Protein AF-A0A916HKI5-F1 (afdb_monomer)

Radius of gyration: 23.21 Å; Cα contacts (8 Å, |Δi|>4): 59; chains: 1; bounding box: 72×42×36 Å

pLDDT: mean 85.81, std 12.58, range [38.31, 96.81]

Nearest PDB structures (foldseek):
  8qhx-assembly1_D  TM=2.432E-01  e=6.277E+00  Synechocystis sp. PCC 6803

Secondary structure (DSSP, 8-state):
-------PPPPTTHHHHHHHHT--HHHHHHHHHHHHHHHHHHHS-SSSHHHHHHHHHHHHHHHHHHHHHHHHHTTTHHHHHHHHHHHHHHHHHHHHHHHHHHHHHHHHHHHHTS---

Mean predicted aligned error: 9.42 Å

Solvent-accessible surface area (backbone atoms only — not comparable to full-atom values): 6696 Å² total; per-residue (Å²): 132,87,80,68,78,82,81,65,79,75,60,89,60,48,64,59,52,17,59,74,64,72,46,55,59,73,56,45,52,54,46,45,57,51,15,43,54,52,16,39,73,72,58,75,44,88,84,44,74,66,24,55,50,44,20,51,55,43,32,52,53,51,51,52,52,50,45,53,50,53,34,58,74,44,74,45,49,57,57,50,52,52,50,53,54,49,58,73,45,44,65,59,56,52,48,53,53,51,51,52,51,48,58,50,51,52,52,56,53,58,56,72,69,54,78,91,124

Foldseek 3Di:
DDPPPPPDDPDPCQVVVCVVLVHDSVVLVVLLSVLLVVLCVVPVDNPDPSSVVSSVVSSVVVSVVVSVVVCVVVVNVVVVVVVVVVVVCVVVVVVVVVVVVVVVVVVVVVVVPDDDD

Sequence (117 aa):
MKTAALYSKPPKILPWLARKAGITERRAEVLWHAAQRYAALRTGENETPAYWKASMDRLLELIAAETLREDAASFGWRRWARLNAQFWQAPVALYDAAALSSSRGWRVFGQAVRPCC

Structure (mmCIF, N/CA/C/O backbone):
data_AF-A0A916HKI5-F1
#
_entry.id   AF-A0A916HKI5-F1
#
loop_
_atom_site.group_PDB
_atom_site.id
_atom_site.type_symbol
_atom_site.label_atom_id
_atom_site.label_alt_id
_atom_site.label_comp_id
_atom_site.label_asym_id
_atom_site.label_entity_id
_atom_site.label_seq_id
_atom_site.pdbx_PDB_ins_code
_atom_site.Cartn_x
_atom_site.Cartn_y
_atom_site.Cartn_z
_atom_site.occupancy
_atom_site.B_iso_or_equiv
_atom_site.auth_seq_id
_atom_site.auth_comp_id
_atom_site.auth_asym_id
_atom_site.auth_atom_id
_atom_site.pdbx_PDB_model_num
ATOM 1 N N . MET A 1 1 ? -32.708 -1.816 16.223 1.00 41.38 1 MET A N 1
ATOM 2 C CA . MET A 1 1 ? -31.295 -1.625 15.825 1.00 41.38 1 MET A CA 1
ATOM 3 C C . MET A 1 1 ? -31.265 -0.594 14.705 1.00 41.38 1 MET A C 1
ATOM 5 O O . MET A 1 1 ? -31.830 -0.857 13.652 1.00 41.38 1 MET A O 1
ATOM 9 N N . LYS A 1 2 ? -30.733 0.612 14.947 1.00 38.31 2 LYS A N 1
ATOM 10 C CA . LYS A 1 2 ? -30.657 1.669 13.926 1.00 38.31 2 LYS A CA 1
ATOM 11 C C . LYS A 1 2 ? -29.563 1.302 12.921 1.00 38.31 2 LYS A C 1
ATOM 13 O O . LYS A 1 2 ? -28.395 1.588 13.152 1.00 38.31 2 LYS A O 1
ATOM 18 N N . THR A 1 3 ? -29.926 0.685 11.804 1.00 49.56 3 THR A N 1
ATOM 19 C CA . THR A 1 3 ? -29.080 0.686 10.606 1.00 49.56 3 THR A CA 1
ATOM 20 C C . THR A 1 3 ? -29.175 2.078 9.993 1.00 49.56 3 THR A C 1
ATOM 22 O O . THR A 1 3 ? -29.933 2.306 9.052 1.00 49.56 3 THR A O 1
ATOM 25 N N . ALA A 1 4 ? -28.474 3.045 10.589 1.00 50.91 4 ALA A N 1
ATOM 26 C CA . ALA A 1 4 ? -28.248 4.321 9.935 1.00 50.91 4 ALA A CA 1
ATOM 27 C C . ALA A 1 4 ? -27.529 4.002 8.624 1.00 50.91 4 ALA A C 1
ATOM 29 O O . ALA A 1 4 ? -26.452 3.401 8.633 1.00 50.91 4 ALA A O 1
ATOM 30 N N . ALA A 1 5 ? -28.173 4.315 7.501 1.00 50.19 5 ALA A N 1
ATOM 31 C CA . ALA A 1 5 ? -27.538 4.252 6.200 1.00 50.19 5 ALA A CA 1
ATOM 32 C C . ALA A 1 5 ? -26.198 4.987 6.320 1.00 50.19 5 ALA A C 1
ATOM 34 O O . ALA A 1 5 ? -26.173 6.160 6.689 1.00 50.19 5 ALA A O 1
ATOM 35 N N . LEU A 1 6 ? -25.095 4.265 6.106 1.00 58.44 6 LEU A N 1
ATOM 36 C CA . LEU A 1 6 ? -23.725 4.761 6.230 1.00 58.44 6 LEU A CA 1
ATOM 37 C C . LEU A 1 6 ? -23.440 5.754 5.095 1.00 58.44 6 LEU A C 1
ATOM 39 O O . LEU A 1 6 ? -22.659 5.483 4.187 1.00 58.44 6 LEU A O 1
ATOM 43 N N . TYR A 1 7 ? -24.091 6.912 5.146 1.00 56.56 7 TYR A N 1
ATOM 44 C CA . TYR A 1 7 ? -23.784 8.095 4.357 1.00 56.56 7 TYR A CA 1
ATOM 45 C C . TYR A 1 7 ? -22.643 8.853 5.046 1.00 56.56 7 TYR A C 1
ATOM 47 O O . TYR A 1 7 ? -22.724 10.047 5.319 1.00 56.56 7 TYR A O 1
ATOM 55 N N . SER A 1 8 ? -21.575 8.144 5.414 1.00 66.75 8 SER A N 1
ATOM 56 C CA . SER A 1 8 ? -20.338 8.824 5.769 1.00 66.75 8 SER A CA 1
ATOM 57 C C . SER A 1 8 ? -19.623 9.136 4.462 1.00 66.75 8 SER A C 1
ATOM 59 O O . SER A 1 8 ? -19.464 8.274 3.588 1.00 66.75 8 SER A O 1
ATOM 61 N N . LYS A 1 9 ? -19.240 10.402 4.294 1.00 77.19 9 LYS A N 1
ATOM 62 C CA . LYS A 1 9 ? -18.422 10.795 3.151 1.00 77.19 9 LYS A CA 1
ATOM 63 C C . LYS A 1 9 ? -17.140 9.956 3.183 1.00 77.19 9 LYS A C 1
ATOM 65 O O . LYS A 1 9 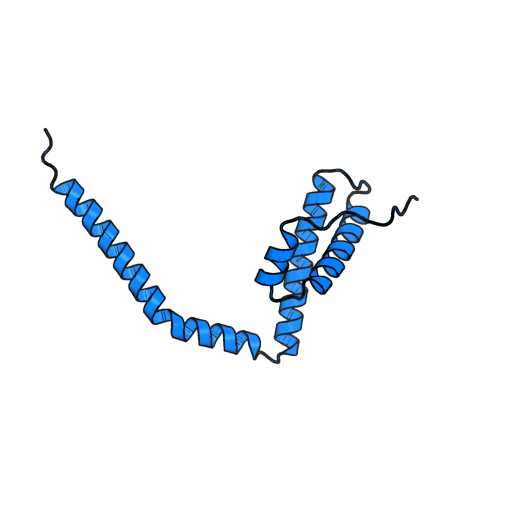? -16.547 9.823 4.258 1.00 77.19 9 LYS A O 1
ATOM 70 N N . PRO A 1 10 ? -16.710 9.391 2.044 1.00 83.75 10 PRO A N 1
ATOM 71 C CA . PRO A 1 10 ? -15.441 8.692 1.986 1.00 83.75 10 PRO A CA 1
ATOM 72 C C . PRO A 1 10 ? -14.307 9.611 2.452 1.00 83.75 10 PRO A C 1
ATOM 74 O O . PRO A 1 10 ? -14.383 10.836 2.284 1.00 83.75 10 PRO A O 1
ATOM 77 N N . PRO A 1 11 ? -13.248 9.049 3.053 1.00 87.94 11 PRO A N 1
ATOM 78 C CA . PRO A 1 11 ? -12.131 9.860 3.486 1.00 87.94 11 PRO A CA 1
ATOM 79 C C . PRO A 1 11 ? -11.502 10.578 2.295 1.00 87.94 11 PRO A C 1
ATOM 81 O O . PRO A 1 11 ? -11.377 10.015 1.211 1.00 87.94 11 PRO A O 1
ATOM 84 N N . LYS A 1 12 ? -11.016 11.804 2.514 1.00 91.06 12 LYS A N 1
ATOM 85 C CA . LYS A 1 12 ? -10.348 12.606 1.470 1.00 91.06 12 LYS A CA 1
ATOM 86 C C . LYS A 1 12 ? -9.129 11.910 0.848 1.00 91.06 12 LYS A C 1
ATOM 88 O O . LYS A 1 12 ? -8.725 12.268 -0.250 1.00 91.06 12 LYS A O 1
ATOM 93 N N . ILE A 1 13 ? -8.542 10.928 1.539 1.00 92.56 13 ILE A N 1
ATOM 94 C CA . ILE A 1 13 ? -7.421 10.121 1.037 1.00 92.56 13 ILE A CA 1
ATOM 95 C C . ILE A 1 13 ? -7.865 8.974 0.110 1.00 92.56 13 ILE A C 1
ATOM 97 O O . ILE A 1 13 ? -7.030 8.397 -0.586 1.00 92.56 13 ILE A O 1
ATOM 101 N N . LEU A 1 14 ? -9.161 8.646 0.053 1.00 93.50 14 LEU A N 1
ATOM 102 C CA . LEU A 1 14 ? -9.681 7.535 -0.749 1.00 93.50 14 LEU A CA 1
ATOM 103 C C . LEU A 1 14 ? -9.344 7.653 -2.247 1.00 93.50 14 LEU A C 1
ATOM 105 O O . LEU A 1 14 ? -8.881 6.657 -2.801 1.00 93.50 14 LEU A O 1
ATOM 109 N N . PRO A 1 15 ? -9.469 8.825 -2.905 1.00 93.94 15 PRO A N 1
ATOM 110 C CA . PRO A 1 15 ? -9.120 8.951 -4.321 1.00 93.94 15 PRO A CA 1
ATOM 111 C C . PRO A 1 15 ? -7.634 8.674 -4.581 1.00 93.94 15 PRO A C 1
ATOM 113 O O . PRO A 1 15 ? -7.267 8.052 -5.577 1.00 93.94 15 PRO A O 1
ATOM 116 N N . TRP A 1 16 ? -6.761 9.095 -3.661 1.00 94.25 16 TRP A N 1
ATOM 117 C CA . TRP A 1 16 ? -5.330 8.805 -3.739 1.00 94.25 16 TRP A CA 1
ATOM 118 C C . TRP A 1 16 ? -5.046 7.308 -3.552 1.00 94.25 16 TRP A C 1
ATOM 120 O O . TRP A 1 16 ? -4.275 6.736 -4.322 1.00 94.25 16 TRP A O 1
ATOM 130 N N . LEU A 1 17 ? -5.713 6.652 -2.594 1.00 94.31 17 LEU A N 1
ATOM 131 C CA . LEU A 1 17 ? -5.621 5.199 -2.392 1.00 94.31 17 LEU A CA 1
ATOM 132 C C . LEU A 1 17 ? -6.099 4.421 -3.624 1.00 94.31 17 LEU A C 1
ATOM 134 O O . LEU A 1 17 ? -5.426 3.481 -4.043 1.00 94.31 17 LEU A O 1
ATOM 138 N N . ALA A 1 18 ? -7.213 4.837 -4.231 1.00 93.12 18 ALA A N 1
ATOM 139 C CA . ALA A 1 18 ? -7.762 4.216 -5.432 1.00 93.12 18 ALA A CA 1
ATOM 140 C C . ALA A 1 18 ? -6.762 4.269 -6.596 1.00 93.12 18 ALA A C 1
ATOM 142 O O . ALA A 1 18 ? -6.432 3.238 -7.183 1.00 93.12 18 ALA A O 1
ATOM 143 N N . ARG A 1 19 ? -6.191 5.454 -6.857 1.00 93.56 19 ARG A N 1
ATOM 144 C CA . ARG A 1 19 ? -5.151 5.643 -7.883 1.00 93.56 19 ARG A CA 1
ATOM 145 C C . ARG A 1 19 ? -3.903 4.813 -7.598 1.00 93.56 19 ARG A C 1
ATOM 147 O O . ARG A 1 19 ? -3.371 4.194 -8.512 1.00 93.56 19 ARG A O 1
ATOM 154 N N . LYS A 1 20 ? -3.456 4.764 -6.339 1.00 91.56 20 LYS A N 1
ATOM 155 C CA . LYS A 1 20 ? -2.289 3.971 -5.928 1.00 91.56 20 LYS A CA 1
ATOM 156 C C . LYS A 1 20 ? -2.499 2.470 -6.149 1.00 91.56 20 LYS A C 1
ATOM 158 O O . LYS A 1 20 ? -1.558 1.779 -6.525 1.00 91.56 20 LYS A O 1
ATOM 163 N N . ALA A 1 21 ? -3.712 1.976 -5.921 1.00 89.88 21 ALA A N 1
ATOM 164 C CA . ALA A 1 21 ? -4.073 0.578 -6.136 1.00 89.88 21 ALA A CA 1
ATOM 165 C C . ALA A 1 21 ? -4.449 0.250 -7.593 1.00 89.88 21 ALA A C 1
ATOM 167 O O . ALA A 1 21 ? -4.584 -0.920 -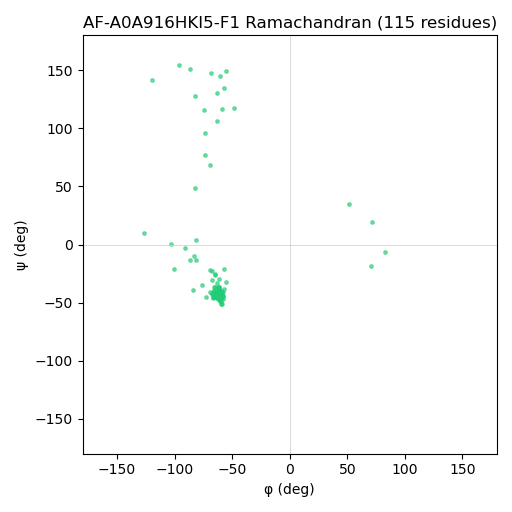7.934 1.00 89.88 21 ALA A 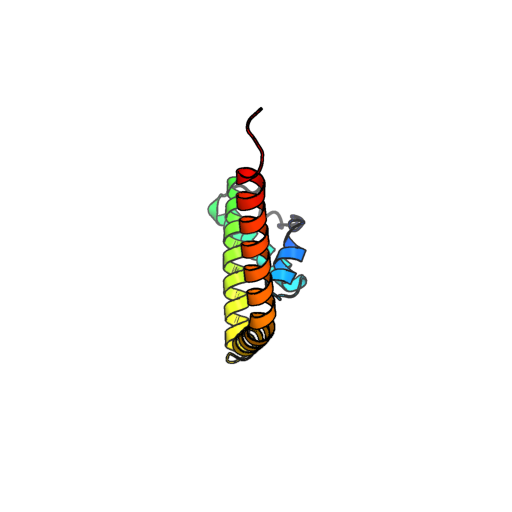O 1
ATOM 168 N N . GLY A 1 22 ? -4.614 1.256 -8.458 1.00 90.06 22 GLY A N 1
ATOM 169 C CA . GLY A 1 22 ? -5.049 1.062 -9.843 1.00 90.06 22 GLY A CA 1
ATOM 170 C C . GLY A 1 22 ? -6.522 0.662 -9.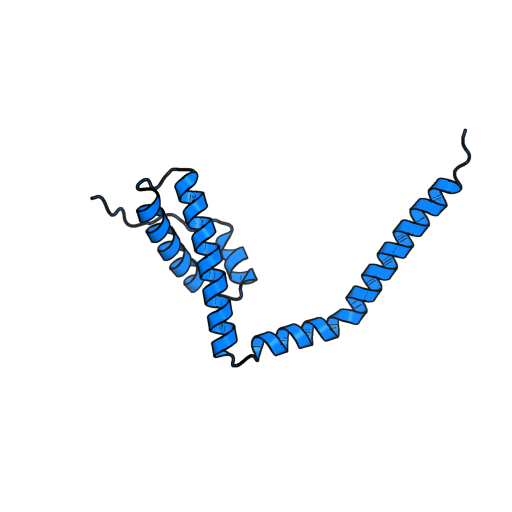989 1.00 90.06 22 GLY A C 1
ATOM 171 O O . GLY A 1 22 ? -6.897 0.144 -11.036 1.00 90.06 22 GLY A O 1
ATOM 172 N N . ILE A 1 23 ? -7.349 0.904 -8.966 1.00 92.12 23 ILE A N 1
ATOM 173 C CA . ILE A 1 23 ? -8.791 0.618 -8.983 1.00 92.12 23 ILE A CA 1
ATOM 174 C C . ILE A 1 23 ? -9.590 1.872 -9.351 1.00 92.12 23 ILE A C 1
ATOM 176 O O . ILE A 1 23 ? -9.160 3.002 -9.108 1.00 92.12 23 ILE A O 1
ATOM 180 N N . THR A 1 24 ? -10.788 1.689 -9.911 1.00 92.62 24 THR A N 1
ATOM 181 C CA . THR A 1 24 ? -11.684 2.817 -10.206 1.00 92.62 24 THR A CA 1
ATOM 182 C C . THR A 1 24 ? -12.215 3.450 -8.917 1.00 92.62 24 THR A C 1
ATOM 184 O O . THR A 1 24 ? -12.453 2.765 -7.921 1.00 92.62 24 THR A O 1
ATOM 187 N N . GLU A 1 25 ? -12.445 4.765 -8.932 1.00 91.00 25 GLU A N 1
ATOM 188 C CA . GLU A 1 25 ? -12.924 5.509 -7.756 1.00 91.00 25 GLU A CA 1
ATOM 189 C C . GLU A 1 25 ? -14.267 4.969 -7.244 1.00 91.00 25 GLU A C 1
ATOM 191 O O . GLU A 1 25 ? -14.413 4.678 -6.058 1.00 91.00 25 GLU A O 1
ATOM 196 N N . ARG A 1 26 ? -15.190 4.655 -8.162 1.00 91.88 26 ARG A N 1
ATOM 197 C CA . ARG A 1 26 ? -16.461 3.986 -7.847 1.00 91.88 26 ARG A CA 1
ATOM 198 C C . ARG A 1 26 ? -16.265 2.643 -7.134 1.00 91.88 26 ARG A C 1
ATOM 200 O O . ARG A 1 26 ? -17.037 2.294 -6.245 1.00 91.88 26 ARG A O 1
ATOM 207 N N . ARG A 1 27 ? -15.252 1.856 -7.515 1.00 93.69 27 ARG A N 1
ATOM 208 C CA . ARG A 1 27 ? -14.953 0.579 -6.848 1.00 93.69 27 ARG A CA 1
ATOM 209 C C . ARG A 1 27 ? -14.418 0.818 -5.439 1.00 93.69 27 ARG A C 1
ATOM 211 O O . ARG A 1 27 ? -14.843 0.127 -4.517 1.00 93.69 27 ARG A O 1
ATOM 218 N N . ALA A 1 28 ? -13.551 1.813 -5.265 1.00 94.12 28 ALA A N 1
ATOM 219 C CA . ALA A 1 28 ? -13.026 2.195 -3.958 1.00 94.12 28 ALA A CA 1
ATOM 220 C C . ALA A 1 28 ? -14.138 2.641 -2.992 1.00 94.12 28 ALA A C 1
ATOM 222 O O . ALA A 1 28 ? -14.124 2.243 -1.829 1.00 94.12 28 ALA A O 1
ATOM 223 N N . GLU A 1 29 ? -15.139 3.387 -3.468 1.00 93.19 29 GLU A N 1
ATOM 224 C CA . GLU A 1 29 ? -16.321 3.760 -2.674 1.00 93.19 29 GLU A CA 1
ATOM 225 C C . GLU A 1 29 ? -17.116 2.534 -2.206 1.00 93.19 29 GLU A C 1
ATOM 227 O O . GLU A 1 29 ? -17.488 2.425 -1.037 1.00 93.19 29 GLU A O 1
ATOM 232 N N . VAL A 1 30 ? -17.330 1.553 -3.088 1.00 93.69 30 VAL A N 1
ATOM 233 C CA . VAL A 1 30 ? -18.014 0.301 -2.723 1.00 93.69 30 VAL A CA 1
ATOM 234 C C . VAL A 1 30 ? -17.238 -0.463 -1.645 1.00 93.69 30 VAL A C 1
ATOM 236 O O . VAL A 1 30 ? -17.836 -0.946 -0.678 1.00 93.69 30 VAL A O 1
ATOM 239 N N . LEU A 1 31 ? -15.910 -0.553 -1.779 1.00 94.56 31 LEU A N 1
ATOM 240 C CA . LEU A 1 31 ? -15.051 -1.181 -0.771 1.00 94.56 31 LEU A CA 1
ATOM 241 C C . LEU A 1 31 ? -15.076 -0.407 0.552 1.00 94.56 31 LEU A C 1
ATOM 243 O O . LEU A 1 31 ? -15.111 -1.024 1.616 1.00 94.56 31 LEU A O 1
ATOM 247 N N . TRP A 1 32 ? -15.146 0.923 0.498 1.00 94.12 32 TRP A N 1
ATOM 248 C CA . TRP A 1 32 ? -15.301 1.768 1.677 1.00 94.12 32 TRP A CA 1
ATOM 249 C C . TRP A 1 32 ? -16.596 1.463 2.433 1.00 94.12 32 TRP A C 1
ATOM 251 O O . TRP A 1 32 ? -16.568 1.212 3.637 1.00 94.12 32 TRP A O 1
ATOM 261 N N . HIS A 1 33 ? -17.734 1.384 1.742 1.00 92.19 33 HIS A N 1
ATOM 262 C CA . HIS A 1 33 ? -18.997 1.004 2.381 1.00 92.19 33 HIS A CA 1
ATOM 263 C C . HIS A 1 33 ? -18.969 -0.422 2.956 1.00 92.19 33 HIS A C 1
ATOM 265 O O . HIS A 1 33 ? -19.586 -0.692 3.988 1.00 92.19 33 HIS A O 1
ATOM 271 N N . ALA A 1 34 ? -18.252 -1.355 2.324 1.00 93.25 34 ALA A N 1
ATOM 272 C CA . ALA A 1 34 ? -18.053 -2.695 2.873 1.00 93.25 34 ALA A CA 1
ATOM 273 C C . ALA A 1 34 ? -17.196 -2.680 4.152 1.00 93.25 34 ALA A C 1
ATOM 275 O O . ALA A 1 34 ? -17.563 -3.324 5.136 1.00 93.25 34 ALA A O 1
ATOM 276 N N . ALA A 1 35 ? -16.107 -1.911 4.160 1.00 94.12 35 ALA A N 1
ATOM 277 C CA . ALA A 1 35 ? -15.231 -1.756 5.316 1.00 94.12 35 ALA A CA 1
ATOM 278 C C . ALA A 1 35 ? -15.955 -1.119 6.512 1.00 94.12 35 ALA A C 1
ATOM 280 O O . ALA A 1 35 ? -15.836 -1.605 7.634 1.00 94.12 35 ALA A O 1
ATOM 281 N N . GLN A 1 36 ? -16.784 -0.106 6.263 1.00 91.31 36 GLN A N 1
ATOM 282 C CA . GLN A 1 36 ? -17.606 0.518 7.298 1.00 91.31 36 GLN A CA 1
ATOM 283 C C . GLN A 1 36 ? -18.623 -0.443 7.915 1.00 91.31 36 GLN A C 1
ATOM 285 O O . GLN A 1 36 ? -18.760 -0.499 9.133 1.00 91.31 36 GLN A O 1
ATOM 290 N N . ARG A 1 37 ? -19.316 -1.247 7.094 1.00 90.62 37 ARG A N 1
ATOM 291 C CA . ARG A 1 37 ? -20.236 -2.276 7.611 1.00 90.62 37 ARG A CA 1
ATOM 292 C C . ARG A 1 37 ? -19.508 -3.286 8.493 1.00 90.62 37 ARG A C 1
ATOM 294 O O . ARG A 1 37 ? -20.029 -3.669 9.533 1.00 90.62 37 ARG A O 1
ATOM 301 N N . TYR A 1 38 ? -18.301 -3.688 8.100 1.00 92.69 38 TYR A N 1
ATOM 302 C CA . TYR A 1 38 ? -17.468 -4.576 8.906 1.00 92.69 38 TYR A CA 1
ATOM 303 C C . TYR A 1 38 ? -17.067 -3.936 10.242 1.00 92.69 38 TYR A C 1
ATOM 305 O O . TYR A 1 38 ? -17.191 -4.568 11.288 1.00 92.69 38 TYR A O 1
ATOM 313 N N . ALA A 1 39 ? -16.631 -2.677 10.222 1.00 91.06 39 ALA A N 1
ATOM 314 C CA . ALA A 1 39 ? -16.259 -1.961 11.434 1.00 91.06 39 ALA A CA 1
ATOM 315 C C . ALA A 1 39 ? -17.458 -1.756 12.369 1.00 91.06 39 ALA A C 1
ATOM 317 O O . ALA A 1 39 ? -17.333 -2.029 13.556 1.00 91.06 39 ALA A O 1
ATOM 318 N N . ALA A 1 40 ? -18.630 -1.394 11.836 1.00 89.25 40 ALA A N 1
ATOM 319 C CA . ALA A 1 40 ? -19.856 -1.209 12.614 1.00 89.25 40 ALA A CA 1
ATOM 320 C C . ALA A 1 40 ? -20.264 -2.492 13.356 1.00 89.25 40 ALA A C 1
ATOM 322 O O . ALA A 1 40 ? -20.657 -2.443 14.519 1.00 89.25 40 ALA A O 1
ATOM 323 N N . LEU A 1 41 ? -20.117 -3.653 12.707 1.00 89.12 41 LEU A N 1
ATOM 324 C CA . LEU A 1 41 ? -20.348 -4.954 13.341 1.00 89.12 41 LEU A CA 1
ATOM 325 C C . LEU A 1 41 ? -19.308 -5.280 14.421 1.00 89.12 41 LEU A C 1
ATOM 327 O O . LEU A 1 41 ? -19.623 -5.986 15.374 1.00 89.12 41 LEU A O 1
ATOM 331 N N . ARG A 1 42 ? -18.072 -4.791 14.274 1.00 89.69 42 ARG A N 1
ATOM 332 C CA . ARG A 1 42 ? -16.961 -5.098 15.182 1.00 89.69 42 ARG A CA 1
ATOM 333 C C . ARG A 1 42 ? -16.930 -4.205 16.421 1.00 89.69 42 ARG A C 1
ATOM 335 O O . ARG A 1 42 ? -16.588 -4.694 17.491 1.00 89.69 42 ARG A O 1
ATOM 342 N N . THR A 1 43 ? -17.230 -2.916 16.280 1.00 85.31 43 THR A N 1
ATOM 343 C CA . THR A 1 43 ? -17.150 -1.936 17.376 1.00 85.31 43 THR A CA 1
ATOM 344 C C . THR A 1 43 ? -18.499 -1.616 18.002 1.00 85.31 43 THR A C 1
ATOM 346 O O . THR A 1 43 ? -18.520 -1.110 19.116 1.00 85.31 43 THR A O 1
ATOM 349 N N . GLY A 1 44 ? -19.620 -1.862 17.314 1.00 78.56 44 GLY A N 1
ATOM 350 C CA . GLY A 1 44 ? -20.971 -1.521 17.789 1.00 78.56 44 GLY A CA 1
ATOM 351 C C . GLY A 1 44 ? -21.288 -0.016 17.808 1.00 78.56 44 GLY A C 1
ATOM 352 O O . GLY A 1 44 ? -22.457 0.363 17.797 1.00 78.56 44 GLY A O 1
ATOM 353 N N . GLU A 1 45 ? -20.262 0.836 17.772 1.00 76.50 45 GLU A N 1
ATOM 354 C CA . GLU A 1 45 ? -20.340 2.297 17.733 1.00 76.50 45 GLU A CA 1
ATOM 355 C C . GLU A 1 45 ? -19.669 2.844 16.466 1.00 76.50 45 GLU A C 1
ATOM 357 O O . GLU A 1 45 ? -18.618 2.346 16.056 1.00 76.50 45 GLU A O 1
ATOM 362 N N . ASN A 1 46 ? -20.259 3.886 15.866 1.00 71.44 46 ASN A N 1
ATOM 363 C CA . ASN A 1 46 ? -19.886 4.402 14.538 1.00 71.44 46 ASN A CA 1
ATOM 364 C C . ASN A 1 46 ? -19.056 5.703 14.567 1.00 71.44 46 ASN A C 1
ATOM 366 O O . ASN A 1 46 ? -18.702 6.222 13.511 1.00 71.44 46 ASN A O 1
ATOM 370 N N . GLU A 1 47 ? -18.749 6.240 15.751 1.00 77.25 47 GLU A N 1
ATOM 371 C CA . GLU A 1 47 ? -18.065 7.539 15.914 1.00 77.25 47 GLU A CA 1
ATOM 372 C C . GLU A 1 47 ? -16.805 7.454 16.789 1.00 77.25 47 GLU A C 1
ATOM 374 O O . GLU A 1 47 ? -16.205 8.466 17.147 1.00 77.25 47 GLU A O 1
ATOM 379 N N . THR A 1 48 ? -16.360 6.241 17.121 1.00 85.12 48 THR A N 1
ATOM 380 C CA . THR A 1 48 ? -15.155 6.047 17.928 1.00 85.12 48 THR A CA 1
ATOM 381 C C . THR A 1 48 ? -13.885 6.017 17.071 1.00 85.12 48 THR A C 1
ATOM 383 O O . THR A 1 48 ? -13.896 5.543 15.929 1.00 85.12 48 THR A O 1
ATOM 386 N N . PRO A 1 49 ? -12.728 6.425 17.626 1.00 87.25 49 PRO A N 1
ATOM 387 C CA . PRO A 1 49 ? -11.435 6.241 16.963 1.00 87.25 49 PRO A CA 1
ATOM 388 C C . PRO A 1 49 ? -11.162 4.773 16.592 1.00 87.25 49 PRO A C 1
ATOM 390 O O . PRO A 1 49 ? -10.545 4.488 15.565 1.00 87.25 49 PRO A O 1
ATOM 393 N N . ALA A 1 50 ? -11.664 3.836 17.405 1.00 88.12 50 ALA A N 1
ATOM 394 C CA . ALA A 1 50 ? -11.572 2.401 17.156 1.00 88.12 50 ALA A CA 1
ATOM 395 C C . ALA A 1 50 ? -12.338 1.975 15.892 1.00 88.12 50 ALA A C 1
ATOM 397 O O . ALA A 1 50 ? -11.809 1.191 15.103 1.00 88.12 50 ALA A O 1
ATOM 398 N N . TYR A 1 51 ? -13.535 2.527 15.659 1.00 90.19 51 TYR A N 1
ATOM 399 C CA . TYR A 1 51 ? -14.307 2.298 14.434 1.00 90.19 51 TYR A CA 1
ATOM 400 C C . TYR A 1 51 ? -13.557 2.788 13.196 1.00 90.19 51 TYR A C 1
ATOM 402 O O . TYR A 1 51 ? -13.458 2.069 12.197 1.00 90.19 51 TYR A O 1
ATOM 410 N N . TRP A 1 52 ? -12.986 3.995 13.265 1.00 89.81 52 TRP A N 1
ATOM 411 C CA . TRP A 1 52 ? -12.242 4.564 12.143 1.00 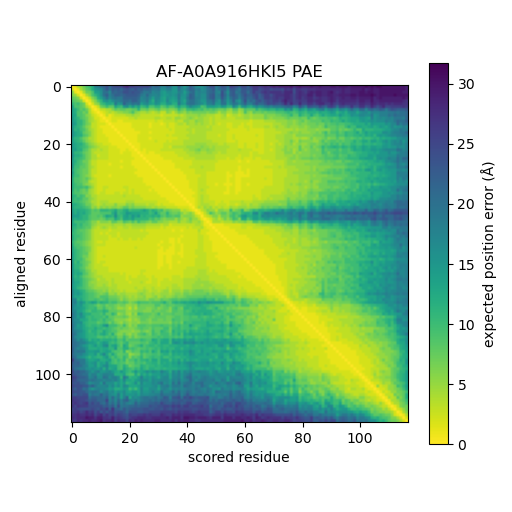89.81 52 TRP A CA 1
ATOM 412 C C . TRP A 1 52 ? -11.006 3.732 11.799 1.00 89.81 52 TRP A C 1
ATOM 414 O O . TRP A 1 52 ? -10.775 3.413 10.631 1.00 89.81 52 TRP A O 1
ATOM 424 N N . LYS A 1 53 ? -10.252 3.315 12.823 1.00 92.44 53 LYS A N 1
ATOM 425 C CA . LYS A 1 53 ? -9.099 2.428 12.657 1.00 92.44 53 LYS A CA 1
ATOM 426 C C . LYS A 1 53 ? -9.509 1.096 12.024 1.00 92.44 53 LYS A C 1
ATOM 428 O O . LYS A 1 53 ? -8.956 0.728 10.995 1.00 92.44 53 LYS A O 1
ATOM 433 N N . ALA A 1 54 ? -10.530 0.429 12.565 1.00 93.62 54 ALA A N 1
ATOM 434 C CA . ALA A 1 54 ? -11.019 -0.842 12.030 1.00 93.62 54 ALA A CA 1
ATOM 435 C C . ALA A 1 54 ? -11.534 -0.721 10.583 1.00 93.62 54 ALA A C 1
ATOM 437 O O . ALA A 1 54 ? -11.321 -1.623 9.773 1.00 93.62 54 ALA A O 1
ATOM 438 N N . SER A 1 55 ? -12.181 0.398 10.243 1.00 92.88 55 SER A N 1
ATOM 439 C CA . SER A 1 55 ? -12.633 0.689 8.877 1.00 92.88 55 SER A CA 1
ATOM 440 C C . SER A 1 55 ? -11.453 0.855 7.920 1.00 92.88 55 SER A C 1
ATOM 442 O O . SER A 1 55 ? -11.466 0.298 6.825 1.00 92.88 55 SER A O 1
ATOM 444 N N . MET A 1 56 ? -10.421 1.600 8.323 1.00 93.56 56 MET A N 1
ATOM 445 C CA . MET A 1 56 ? -9.219 1.812 7.513 1.00 93.56 56 MET A CA 1
ATOM 446 C C . MET A 1 56 ? -8.416 0.523 7.324 1.00 93.56 56 MET A C 1
ATOM 448 O O . MET A 1 56 ? -8.049 0.208 6.193 1.00 93.56 56 MET A O 1
ATOM 452 N N . ASP A 1 57 ? -8.204 -0.247 8.393 1.00 95.50 57 ASP A N 1
ATOM 453 C CA . ASP A 1 57 ? -7.505 -1.535 8.332 1.00 95.50 57 ASP A CA 1
ATOM 454 C C . ASP A 1 57 ? -8.233 -2.481 7.365 1.00 95.50 57 ASP A C 1
ATOM 456 O O . ASP A 1 57 ? -7.634 -3.032 6.438 1.00 95.50 57 ASP A O 1
ATOM 460 N N . ARG A 1 58 ? -9.565 -2.575 7.489 1.00 95.88 58 ARG A N 1
ATOM 461 C CA . ARG A 1 58 ? -10.374 -3.411 6.601 1.00 95.88 58 ARG A CA 1
ATOM 462 C C . ARG A 1 58 ? -10.381 -2.919 5.155 1.00 95.88 58 ARG A C 1
ATOM 464 O O . ARG A 1 58 ? -10.399 -3.733 4.234 1.00 95.88 58 ARG A O 1
ATOM 471 N N . LEU A 1 59 ? -10.382 -1.606 4.932 1.00 95.31 59 LEU A N 1
ATOM 472 C CA . LEU A 1 59 ? -10.292 -1.034 3.590 1.00 95.31 59 LEU A CA 1
ATOM 473 C C . LEU A 1 59 ? -8.980 -1.445 2.910 1.00 95.31 59 LEU A C 1
ATOM 475 O O . LEU A 1 59 ? -9.008 -1.860 1.753 1.00 95.31 59 LEU A O 1
ATOM 479 N N . LEU A 1 60 ? -7.849 -1.350 3.613 1.00 95.62 60 LEU A N 1
ATOM 480 C CA . LEU A 1 60 ? -6.541 -1.725 3.070 1.00 95.62 60 LEU A CA 1
ATOM 481 C C . LEU A 1 60 ? -6.480 -3.215 2.716 1.00 95.62 60 LEU A C 1
ATOM 483 O O . LEU A 1 60 ? -5.990 -3.562 1.642 1.00 95.62 60 LEU A O 1
ATOM 487 N N . GLU A 1 61 ? -7.040 -4.081 3.564 1.00 96.81 61 GLU A N 1
ATOM 488 C CA . GLU A 1 61 ? -7.176 -5.514 3.273 1.00 96.81 61 GLU A CA 1
ATOM 489 C C . GLU A 1 61 ? -8.005 -5.771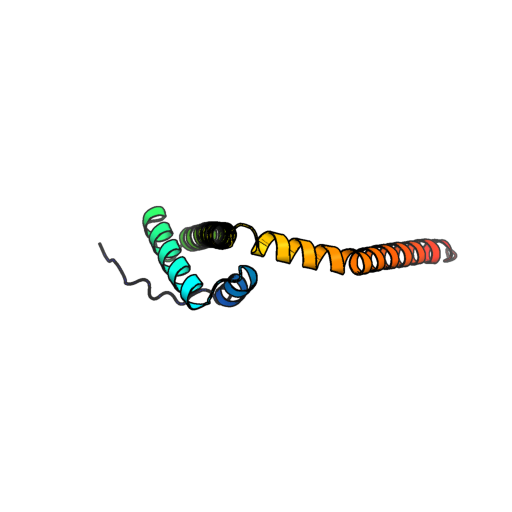 2.006 1.00 96.81 61 GLU A C 1
ATOM 491 O O . GLU A 1 61 ? -7.603 -6.551 1.142 1.00 96.81 61 GLU A O 1
ATOM 496 N N . LEU A 1 62 ? -9.156 -5.104 1.873 1.00 96.56 62 LEU A N 1
ATOM 497 C CA . LEU A 1 62 ? -10.037 -5.257 0.715 1.00 96.56 62 LEU A CA 1
ATOM 498 C C . LEU A 1 62 ? -9.389 -4.751 -0.577 1.00 96.56 62 LEU A C 1
ATOM 500 O O . LEU A 1 62 ? -9.524 -5.393 -1.616 1.00 96.56 62 LEU A O 1
ATOM 504 N N . ILE A 1 63 ? -8.665 -3.632 -0.519 1.00 95.88 63 ILE A N 1
ATOM 505 C CA . ILE A 1 63 ? -7.911 -3.108 -1.662 1.00 95.88 63 ILE A CA 1
ATOM 506 C C . ILE A 1 63 ? -6.824 -4.106 -2.073 1.00 95.88 63 ILE A C 1
ATOM 508 O O . ILE A 1 63 ? -6.705 -4.420 -3.256 1.00 95.88 63 ILE A O 1
ATOM 512 N N . ALA A 1 64 ? -6.066 -4.651 -1.118 1.00 93.25 64 ALA A N 1
ATOM 513 C CA . ALA A 1 64 ? -5.054 -5.662 -1.413 1.00 93.25 64 ALA A CA 1
ATOM 514 C C . ALA A 1 64 ? -5.679 -6.907 -2.069 1.00 93.25 64 ALA A C 1
ATOM 516 O O . ALA A 1 64 ? -5.193 -7.372 -3.100 1.00 93.25 64 ALA A O 1
ATOM 517 N N . ALA A 1 65 ? -6.805 -7.397 -1.545 1.00 94.88 65 ALA A N 1
ATOM 518 C CA . ALA A 1 65 ? -7.528 -8.522 -2.131 1.00 94.88 65 ALA A CA 1
ATOM 519 C C . ALA A 1 65 ? -8.030 -8.230 -3.560 1.00 94.88 65 ALA A C 1
ATOM 521 O O . ALA A 1 65 ? -7.907 -9.082 -4.441 1.00 94.88 65 ALA A O 1
ATOM 522 N N . GLU A 1 66 ? -8.549 -7.026 -3.817 1.00 93.25 66 GLU A N 1
ATOM 523 C CA . GLU A 1 66 ? -9.001 -6.618 -5.151 1.00 93.25 66 GLU A CA 1
ATOM 524 C C . GLU A 1 66 ? -7.828 -6.540 -6.141 1.00 93.25 66 GLU A C 1
ATOM 526 O O . GLU A 1 66 ? -7.931 -7.066 -7.248 1.00 93.25 66 GLU A O 1
ATOM 531 N N . THR A 1 67 ? -6.682 -5.978 -5.737 1.00 89.25 67 THR A N 1
ATOM 532 C CA . THR A 1 6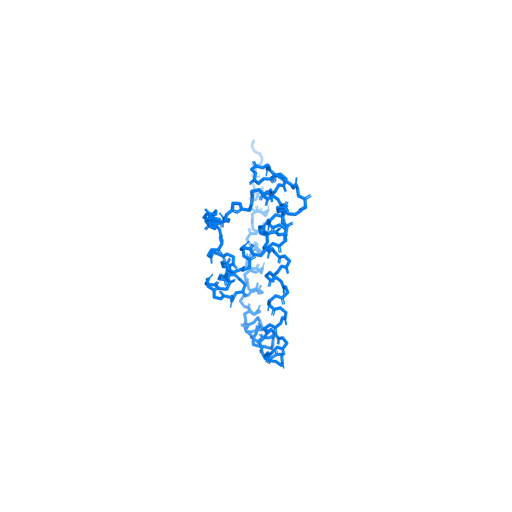7 ? -5.486 -5.927 -6.600 1.00 89.25 67 THR A CA 1
ATOM 533 C C . THR A 1 67 ? -4.969 -7.320 -6.961 1.00 89.25 67 THR A C 1
ATOM 535 O O . THR A 1 67 ? -4.666 -7.576 -8.125 1.00 89.25 67 THR A O 1
ATOM 538 N N . LEU A 1 68 ? -4.951 -8.254 -6.003 1.00 88.00 68 LEU A N 1
ATOM 539 C CA . LEU A 1 68 ? -4.589 -9.650 -6.260 1.00 88.00 68 LEU A CA 1
ATOM 540 C C . LEU A 1 68 ? -5.571 -10.327 -7.220 1.00 88.00 68 LEU A C 1
ATOM 542 O O . LEU A 1 68 ? -5.151 -11.057 -8.119 1.00 88.00 68 LEU A O 1
ATOM 546 N N . ARG A 1 69 ? -6.873 -10.066 -7.066 1.00 88.62 69 ARG A N 1
ATOM 547 C CA . ARG A 1 69 ? -7.909 -10.576 -7.971 1.00 88.62 69 ARG A CA 1
ATOM 548 C C . ARG A 1 69 ? -7.729 -10.035 -9.389 1.00 88.62 69 ARG A C 1
ATOM 550 O O . ARG A 1 69 ? -7.839 -10.805 -10.339 1.00 88.62 69 ARG A O 1
ATOM 557 N N . GLU A 1 70 ? -7.452 -8.744 -9.549 1.00 86.88 70 GLU A N 1
ATOM 558 C CA . GLU A 1 70 ? -7.197 -8.140 -10.862 1.00 86.88 70 GLU A CA 1
ATOM 559 C C . GLU A 1 70 ? -5.911 -8.666 -11.510 1.00 86.88 70 GLU A C 1
ATOM 561 O O . GLU A 1 70 ? -5.884 -8.918 -12.717 1.00 86.88 70 GLU A O 1
ATOM 566 N N . ASP A 1 71 ? -4.856 -8.877 -10.721 1.00 85.12 71 ASP A N 1
ATOM 567 C CA . ASP A 1 71 ? -3.610 -9.472 -11.197 1.00 85.12 71 ASP A CA 1
ATOM 568 C C . ASP A 1 71 ? -3.825 -10.926 -11.655 1.00 85.12 71 ASP A C 1
ATOM 570 O O . ASP A 1 71 ? -3.353 -11.303 -12.733 1.00 85.12 71 ASP A O 1
ATOM 574 N N . ALA A 1 72 ? -4.589 -11.721 -10.898 1.00 86.38 72 ALA A N 1
ATOM 575 C CA . ALA A 1 72 ? -4.960 -13.087 -11.271 1.00 86.38 72 ALA A CA 1
ATOM 576 C C . ALA A 1 72 ? -5.845 -13.122 -12.528 1.00 86.38 72 ALA A C 1
ATOM 578 O O . ALA A 1 72 ? -5.594 -13.914 -13.434 1.00 86.38 72 ALA A O 1
ATOM 579 N N . ALA A 1 73 ? -6.825 -12.218 -12.630 1.00 88.06 73 ALA A N 1
ATOM 580 C CA . ALA A 1 73 ? -7.678 -12.075 -13.811 1.00 88.06 73 ALA A CA 1
ATOM 581 C C . ALA A 1 73 ? -6.896 -11.627 -15.057 1.00 88.06 73 ALA A C 1
ATOM 583 O O . ALA A 1 73 ? -7.303 -11.912 -16.179 1.00 88.06 73 ALA A O 1
ATOM 584 N N . SER A 1 74 ? -5.758 -10.951 -14.871 1.00 87.31 74 SER A N 1
ATOM 585 C CA . SER A 1 74 ? -4.844 -10.600 -15.959 1.00 87.31 74 SER A CA 1
ATOM 586 C C . SER A 1 74 ? -3.913 -11.742 -16.374 1.00 87.31 74 SER A C 1
ATOM 588 O O . SER A 1 74 ? -3.027 -11.515 -17.190 1.00 87.31 74 SER A O 1
ATOM 590 N N . PHE A 1 75 ? -4.056 -12.944 -15.803 1.00 87.50 75 PHE A N 1
ATOM 591 C CA . PHE A 1 75 ? -3.180 -14.091 -16.072 1.00 87.50 75 PHE A CA 1
ATOM 592 C C . PHE A 1 75 ? -1.684 -13.755 -15.910 1.00 87.50 75 PHE A C 1
ATOM 594 O O . PHE A 1 75 ? -0.834 -14.236 -16.652 1.00 87.50 75 PHE A O 1
ATOM 601 N N . GLY A 1 76 ? -1.351 -12.880 -14.953 1.00 82.12 76 GLY A N 1
ATOM 602 C CA . GLY A 1 76 ? 0.024 -12.443 -14.694 1.00 82.12 76 GLY A CA 1
ATOM 603 C C . GLY A 1 76 ? 0.544 -11.315 -15.596 1.00 82.12 76 GLY A C 1
ATOM 604 O O . GLY A 1 76 ? 1.611 -10.772 -15.300 1.00 82.12 76 GLY A O 1
ATOM 605 N N . TRP A 1 77 ? -0.202 -10.882 -16.619 1.00 87.44 77 TRP A N 1
ATOM 606 C CA . TRP A 1 77 ? 0.226 -9.814 -17.531 1.00 87.44 77 TRP A CA 1
ATOM 607 C C . TRP A 1 77 ? 0.479 -8.481 -16.829 1.00 87.44 77 TRP A C 1
ATOM 609 O O . TRP A 1 77 ? 1.471 -7.821 -17.129 1.00 87.44 77 TRP A O 1
ATOM 619 N N . ARG A 1 78 ? -0.347 -8.083 -15.850 1.00 86.31 78 ARG A N 1
ATOM 620 C CA . ARG A 1 78 ? -0.084 -6.846 -15.087 1.00 86.31 78 ARG A CA 1
ATOM 621 C C . ARG A 1 78 ? 1.208 -6.925 -14.286 1.00 86.31 78 ARG A C 1
ATOM 623 O O . ARG A 1 78 ? 1.962 -5.954 -14.237 1.00 86.31 78 ARG A O 1
ATOM 630 N N . ARG A 1 79 ? 1.483 -8.078 -13.669 1.00 84.50 79 ARG A N 1
ATOM 631 C CA . ARG A 1 79 ? 2.727 -8.297 -12.923 1.00 84.50 79 ARG A CA 1
ATOM 632 C C . ARG A 1 79 ? 3.929 -8.251 -13.861 1.00 84.50 79 ARG A C 1
ATOM 634 O O . ARG A 1 79 ? 4.897 -7.569 -13.541 1.00 84.50 79 ARG A O 1
ATOM 641 N N . TRP A 1 80 ? 3.844 -8.908 -15.018 1.00 87.75 80 TRP A N 1
ATOM 642 C CA . TRP A 1 80 ? 4.885 -8.853 -16.042 1.00 87.75 80 TRP A CA 1
ATOM 643 C C . TRP A 1 80 ? 5.115 -7.422 -16.547 1.00 87.75 80 TRP A C 1
ATOM 645 O O . TRP A 1 80 ? 6.251 -6.965 -16.566 1.00 87.75 80 TRP A O 1
ATOM 655 N N . ALA A 1 81 ? 4.053 -6.669 -16.849 1.00 88.44 81 ALA A N 1
ATOM 656 C CA . ALA A 1 81 ? 4.157 -5.284 -17.307 1.00 88.44 81 ALA A CA 1
ATOM 657 C C . ALA A 1 81 ? 4.841 -4.369 -16.275 1.00 88.44 81 ALA A C 1
ATOM 659 O O . ALA A 1 81 ? 5.693 -3.560 -16.643 1.00 88.44 81 ALA A O 1
ATOM 660 N N . ARG A 1 82 ? 4.526 -4.525 -14.978 1.00 87.19 82 ARG A N 1
ATOM 661 C CA . ARG A 1 82 ? 5.199 -3.783 -13.896 1.00 87.19 82 ARG A CA 1
ATOM 662 C C . ARG A 1 82 ? 6.677 -4.147 -13.785 1.00 87.19 82 ARG A C 1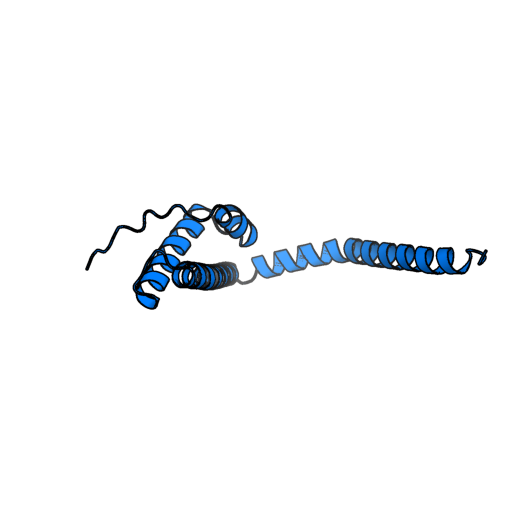
ATOM 664 O O . ARG A 1 82 ? 7.500 -3.247 -13.664 1.00 87.19 82 ARG A O 1
ATOM 671 N N . LEU A 1 83 ? 7.013 -5.435 -13.865 1.00 89.94 83 LEU A N 1
ATOM 672 C CA . LEU A 1 83 ? 8.404 -5.896 -13.831 1.00 89.94 83 LEU A CA 1
ATOM 673 C C . LEU A 1 83 ? 9.194 -5.401 -15.046 1.00 89.94 83 LEU A C 1
ATOM 675 O O . LEU A 1 83 ? 10.313 -4.930 -14.887 1.00 89.94 83 LEU A O 1
ATOM 679 N N . ASN A 1 84 ? 8.600 -5.440 -16.239 1.00 93.81 84 ASN A N 1
ATOM 680 C CA . ASN A 1 84 ? 9.213 -4.906 -17.450 1.00 93.81 84 ASN A CA 1
ATOM 681 C C . ASN A 1 84 ? 9.466 -3.396 -17.319 1.00 93.81 84 ASN A C 1
ATOM 683 O O . ASN A 1 84 ? 10.572 -2.933 -17.577 1.00 93.81 84 ASN A O 1
ATOM 687 N N . ALA A 1 85 ? 8.483 -2.625 -16.845 1.00 90.56 85 ALA A N 1
ATOM 688 C CA . ALA A 1 85 ? 8.667 -1.197 -16.596 1.00 90.56 85 ALA A CA 1
ATOM 689 C C . ALA A 1 85 ? 9.780 -0.931 -15.565 1.00 90.56 85 ALA A C 1
ATOM 691 O O . ALA A 1 85 ? 10.636 -0.084 -15.799 1.00 90.56 85 ALA A O 1
ATOM 692 N N . GLN A 1 86 ? 9.812 -1.677 -14.457 1.00 90.94 86 GLN A N 1
ATOM 693 C CA . GLN A 1 86 ? 10.864 -1.566 -13.439 1.00 90.94 86 GLN A CA 1
ATOM 694 C C . GLN A 1 86 ? 12.249 -1.912 -13.990 1.00 90.94 86 GLN A C 1
ATOM 696 O O . GLN A 1 86 ? 13.214 -1.220 -13.680 1.00 90.94 86 GLN A O 1
ATOM 701 N N . PHE A 1 87 ? 12.344 -2.941 -14.831 1.00 95.81 87 PHE A N 1
ATOM 702 C CA . PHE A 1 87 ? 13.589 -3.342 -15.477 1.00 95.81 87 PHE A CA 1
ATOM 703 C C . PHE A 1 87 ? 14.170 -2.206 -16.325 1.00 95.81 87 PHE A C 1
ATOM 705 O O . PHE A 1 87 ? 15.345 -1.874 -16.187 1.00 95.81 87 PHE A O 1
ATOM 712 N N . TRP A 1 88 ? 13.335 -1.536 -17.122 1.00 94.38 88 TRP A N 1
ATOM 713 C CA . TRP A 1 88 ? 13.772 -0.395 -17.933 1.00 94.38 88 TRP A CA 1
ATOM 714 C C . TRP A 1 88 ? 14.124 0.853 -17.113 1.00 94.38 88 TRP A C 1
ATOM 716 O O . TRP A 1 88 ? 14.893 1.688 -17.581 1.00 94.38 88 TRP A O 1
ATOM 726 N N . GLN A 1 89 ? 13.615 0.976 -15.885 1.00 93.44 89 GLN A N 1
ATOM 727 C CA . GLN A 1 89 ? 13.971 2.061 -14.962 1.00 93.44 89 GLN A CA 1
ATOM 728 C C . GLN A 1 89 ? 15.224 1.757 -14.124 1.00 93.44 89 GLN A C 1
ATOM 730 O O . GLN A 1 89 ? 15.789 2.665 -13.512 1.00 93.44 89 GLN A O 1
ATOM 735 N N . ALA A 1 90 ? 15.688 0.504 -14.092 1.00 94.31 90 ALA A N 1
ATOM 736 C CA . ALA A 1 90 ? 16.811 0.089 -13.256 1.00 94.31 90 ALA A CA 1
ATOM 737 C C . ALA A 1 90 ? 18.117 0.869 -13.523 1.00 94.31 90 ALA A C 1
ATOM 739 O O . ALA A 1 90 ? 18.766 1.250 -12.546 1.00 94.31 90 ALA A O 1
ATOM 740 N N . PRO A 1 91 ? 18.500 1.183 -14.780 1.00 94.19 91 PRO A N 1
ATOM 741 C CA . PRO A 1 91 ? 19.708 1.967 -15.039 1.00 94.19 91 PRO A CA 1
ATOM 742 C C . PRO A 1 91 ? 19.647 3.381 -14.445 1.00 94.19 91 PRO A C 1
ATOM 744 O O . PRO A 1 91 ? 20.633 3.849 -13.878 1.00 94.19 91 PRO A O 1
ATOM 747 N N . VAL A 1 92 ? 18.485 4.042 -14.521 1.00 93.69 92 VAL A N 1
ATOM 748 C CA . VAL A 1 92 ? 18.276 5.389 -13.959 1.00 93.69 92 VAL A CA 1
ATOM 749 C C . VAL A 1 92 ? 18.350 5.343 -12.434 1.00 93.69 92 VAL A C 1
ATOM 751 O O . VAL A 1 92 ? 19.072 6.128 -11.826 1.00 93.69 92 VAL A O 1
ATOM 754 N N . ALA A 1 93 ? 17.687 4.364 -11.813 1.00 92.50 93 ALA A N 1
ATOM 755 C CA . ALA A 1 93 ? 17.729 4.184 -10.363 1.00 92.50 93 ALA A CA 1
ATOM 756 C C . ALA A 1 93 ? 19.151 3.898 -9.843 1.00 92.50 93 ALA A C 1
ATOM 758 O O . ALA A 1 93 ? 19.541 4.402 -8.787 1.00 92.50 93 ALA A O 1
ATOM 759 N N . LEU A 1 94 ? 19.941 3.112 -10.586 1.00 96.00 94 LEU A N 1
ATOM 760 C CA . LEU A 1 94 ? 21.342 2.847 -10.258 1.00 96.00 94 LEU A CA 1
ATOM 761 C C . LEU A 1 94 ? 22.188 4.123 -10.338 1.00 96.00 94 LEU A C 1
ATOM 763 O O . LEU A 1 94 ? 23.001 4.376 -9.448 1.00 96.00 94 LEU A O 1
ATOM 767 N N . TYR A 1 95 ? 21.979 4.932 -11.379 1.00 95.75 95 TYR A N 1
ATOM 768 C CA . TYR A 1 95 ? 22.672 6.206 -11.539 1.00 95.75 95 TYR A CA 1
ATOM 769 C C . TYR A 1 95 ? 22.361 7.174 -10.390 1.00 95.75 95 TYR A C 1
ATOM 771 O O . TYR A 1 95 ? 23.288 7.709 -9.784 1.00 95.75 95 TYR A O 1
ATOM 779 N N . ASP A 1 96 ? 21.087 7.339 -10.024 1.00 94.50 96 ASP A N 1
ATOM 780 C CA . ASP A 1 96 ? 20.682 8.203 -8.907 1.00 94.50 96 ASP A CA 1
ATOM 781 C C . ASP A 1 96 ? 21.309 7.753 -7.581 1.00 94.50 96 ASP A C 1
ATOM 783 O O . ASP A 1 96 ? 21.812 8.570 -6.804 1.00 94.50 96 ASP A O 1
ATOM 787 N N . ALA A 1 97 ? 21.341 6.442 -7.324 1.00 94.12 97 ALA A N 1
ATOM 788 C CA . ALA A 1 97 ? 21.977 5.890 -6.133 1.00 94.12 97 ALA A CA 1
ATOM 789 C C . ALA A 1 97 ? 23.492 6.170 -6.099 1.00 94.12 97 ALA A C 1
ATOM 791 O O . ALA A 1 97 ? 24.030 6.537 -5.048 1.00 94.12 97 ALA A O 1
ATOM 792 N N . ALA A 1 98 ? 24.173 6.041 -7.242 1.00 95.25 98 ALA A N 1
ATOM 793 C CA . ALA A 1 98 ? 25.592 6.361 -7.374 1.00 95.25 98 ALA A CA 1
ATOM 794 C C . ALA A 1 98 ? 25.860 7.865 -7.192 1.00 95.25 98 ALA A C 1
ATOM 796 O O . ALA A 1 98 ? 26.743 8.254 -6.431 1.00 95.25 98 ALA A O 1
ATOM 797 N N . ALA A 1 99 ? 25.057 8.732 -7.809 1.00 93.50 99 ALA A N 1
ATOM 798 C CA . ALA A 1 99 ? 25.185 10.178 -7.661 1.00 93.50 99 ALA A CA 1
ATOM 799 C C . ALA A 1 99 ? 24.971 10.625 -6.203 1.00 93.50 99 ALA A C 1
ATOM 801 O O . ALA A 1 99 ? 25.725 11.446 -5.665 1.00 93.50 99 ALA A O 1
ATOM 802 N N . LEU A 1 100 ? 23.980 10.045 -5.516 1.00 92.75 100 LEU A N 1
ATOM 803 C CA . LEU A 1 100 ? 23.725 10.321 -4.104 1.00 92.75 100 LEU A CA 1
ATOM 804 C C . LEU A 1 100 ? 24.884 9.867 -3.210 1.00 92.75 100 LEU A C 1
ATOM 806 O O . LEU A 1 100 ? 25.259 10.615 -2.303 1.00 92.75 100 LEU A O 1
ATOM 810 N N . SER A 1 101 ? 25.474 8.694 -3.456 1.00 91.62 101 SER A N 1
ATOM 811 C CA . SER A 1 101 ? 26.627 8.213 -2.684 1.00 91.62 101 SER A CA 1
ATOM 812 C C . SER A 1 101 ? 27.860 9.091 -2.907 1.00 91.62 101 SER A C 1
ATOM 814 O O . SER A 1 101 ? 28.495 9.496 -1.931 1.00 91.62 101 SER A O 1
ATOM 816 N N . SER A 1 102 ? 28.125 9.507 -4.150 1.00 90.69 102 SER A N 1
ATOM 817 C CA . SER A 1 102 ? 29.178 10.474 -4.461 1.00 90.69 102 SER A CA 1
ATOM 818 C C . SER A 1 102 ? 28.952 11.793 -3.724 1.00 90.69 102 SER A C 1
ATOM 820 O O . SER A 1 102 ? 29.837 12.245 -3.004 1.00 90.69 102 SER A O 1
ATOM 822 N N . SER A 1 103 ? 27.758 12.394 -3.810 1.00 89.94 103 SER A N 1
ATOM 823 C CA . SER A 1 103 ? 27.465 13.681 -3.149 1.00 89.94 103 SER A CA 1
ATOM 824 C C . SER A 1 103 ? 27.592 13.633 -1.618 1.00 89.94 103 SER A C 1
ATOM 826 O O . SER A 1 103 ? 27.912 14.641 -0.981 1.00 89.94 103 SER A O 1
ATOM 828 N N . ARG A 1 104 ? 27.338 12.468 -1.004 1.00 87.94 104 ARG A N 1
ATOM 829 C CA . ARG A 1 104 ? 27.571 12.235 0.429 1.00 87.94 104 ARG A CA 1
ATOM 830 C C . ARG A 1 104 ? 29.063 12.124 0.730 1.00 87.94 104 ARG A C 1
ATOM 832 O O . ARG A 1 104 ? 29.523 12.777 1.661 1.00 87.94 104 ARG A O 1
ATOM 839 N N . GLY A 1 105 ? 29.813 11.377 -0.079 1.00 87.44 105 GLY A N 1
ATOM 840 C CA . GLY A 1 105 ? 31.270 11.273 0.037 1.00 87.44 105 GLY A CA 1
ATOM 841 C C . GLY A 1 105 ? 31.963 12.633 -0.077 1.00 87.44 105 GLY A C 1
ATOM 842 O O . GLY A 1 105 ? 32.782 12.978 0.770 1.00 87.44 105 GLY A O 1
ATOM 843 N N . TRP A 1 106 ? 31.547 13.457 -1.043 1.00 82.69 106 TRP A N 1
ATOM 844 C CA . TRP A 1 106 ? 32.052 14.823 -1.220 1.00 82.69 106 TRP A CA 1
ATOM 845 C C . TRP A 1 106 ? 31.777 15.727 -0.012 1.00 82.69 106 TRP A C 1
ATOM 847 O O . TRP A 1 106 ? 32.627 16.537 0.351 1.00 82.69 106 TRP A O 1
ATOM 857 N N . ARG A 1 107 ? 30.626 15.575 0.655 1.00 82.62 107 ARG A N 1
ATOM 858 C CA . ARG A 1 107 ? 30.320 16.322 1.888 1.00 82.62 107 ARG A CA 1
ATOM 859 C C . ARG A 1 107 ? 31.205 15.908 3.061 1.00 82.62 107 ARG A C 1
ATOM 861 O O . ARG A 1 107 ? 31.670 16.782 3.785 1.00 82.62 107 ARG A O 1
ATOM 868 N N . VAL A 1 108 ? 31.455 14.610 3.231 1.00 82.31 108 VAL A N 1
ATOM 869 C CA . VAL A 1 108 ? 32.337 14.097 4.295 1.00 82.31 108 VAL A CA 1
ATOM 870 C C . VAL A 1 108 ? 33.781 14.545 4.057 1.00 82.31 108 VAL A C 1
ATOM 872 O O . VAL A 1 108 ? 34.428 15.050 4.970 1.00 82.31 108 VAL A O 1
ATOM 875 N N . PHE A 1 109 ? 34.263 14.451 2.816 1.00 77.38 109 PHE A N 1
ATOM 876 C CA . PHE A 1 109 ? 35.606 14.903 2.456 1.00 77.38 109 PHE A CA 1
ATOM 877 C C . PHE A 1 109 ? 35.771 16.423 2.619 1.00 77.38 109 PHE A C 1
ATOM 879 O O . PHE A 1 109 ? 36.740 16.886 3.211 1.00 77.38 109 PHE A O 1
ATOM 886 N N . GLY A 1 110 ? 34.789 17.212 2.172 1.00 73.19 110 GLY A N 1
ATOM 887 C CA . GLY A 1 110 ? 34.810 18.669 2.324 1.00 73.19 110 GLY A CA 1
ATOM 888 C C . GLY A 1 110 ? 34.759 19.150 3.780 1.00 73.19 110 GLY A C 1
ATOM 889 O O . GLY A 1 110 ? 35.260 20.230 4.078 1.00 73.19 110 GLY A O 1
ATOM 890 N N . GLN A 1 111 ? 34.189 18.363 4.700 1.00 68.25 111 GLN A N 1
ATOM 891 C CA . GLN A 1 111 ? 34.237 18.648 6.139 1.00 68.25 111 GLN A CA 1
ATOM 892 C C . GLN A 1 111 ? 35.603 18.321 6.755 1.00 68.25 111 GLN A C 1
ATOM 894 O O . GLN A 1 111 ? 36.055 19.069 7.614 1.00 68.25 111 GLN A O 1
ATOM 899 N N . ALA A 1 112 ? 36.282 17.270 6.284 1.00 65.56 112 ALA A N 1
ATOM 900 C CA . ALA A 1 112 ? 37.625 16.906 6.743 1.00 65.56 112 ALA A CA 1
ATOM 901 C C . ALA A 1 112 ? 38.711 17.926 6.339 1.00 65.56 112 ALA A C 1
ATOM 903 O O . ALA A 1 112 ? 39.752 18.000 6.983 1.00 65.56 112 ALA A O 1
ATOM 904 N N . VAL A 1 113 ? 38.468 18.726 5.293 1.00 66.12 113 VAL A N 1
ATOM 905 C CA . VAL A 1 113 ? 39.397 19.763 4.798 1.00 66.12 113 VAL A CA 1
ATOM 906 C C . VAL A 1 113 ? 39.156 21.136 5.449 1.00 66.12 113 VAL A C 1
ATOM 908 O O . VAL A 1 113 ? 39.905 22.076 5.195 1.00 66.12 113 VAL A O 1
ATOM 911 N N . ARG A 1 114 ? 38.147 21.295 6.320 1.00 61.19 114 ARG A N 1
ATOM 912 C CA . ARG A 1 114 ? 37.988 22.549 7.074 1.00 61.19 114 ARG A CA 1
ATOM 913 C C . ARG A 1 114 ? 39.054 22.617 8.175 1.00 61.19 114 ARG A C 1
ATOM 915 O O . ARG A 1 114 ? 39.009 21.779 9.073 1.00 61.19 114 ARG A O 1
ATOM 922 N N . PRO A 1 115 ? 39.997 23.579 8.142 1.00 63.38 115 PRO A N 1
ATOM 923 C CA . PRO A 1 115 ? 40.941 23.744 9.237 1.00 63.38 115 PRO A CA 1
ATOM 924 C C . PRO A 1 115 ? 40.172 24.119 10.508 1.00 63.38 115 PRO A C 1
ATOM 926 O O . PRO A 1 115 ? 39.317 25.007 10.480 1.00 63.38 115 PRO A O 1
ATOM 929 N N . CYS A 1 116 ? 40.457 23.417 11.605 1.00 62.16 116 CYS A N 1
ATOM 930 C CA . CYS A 1 116 ? 40.013 23.806 12.937 1.00 62.16 116 CYS A CA 1
ATOM 931 C C . CYS A 1 116 ? 40.653 25.158 13.276 1.00 62.16 116 CYS A C 1
ATOM 933 O O . CYS A 1 116 ? 41.85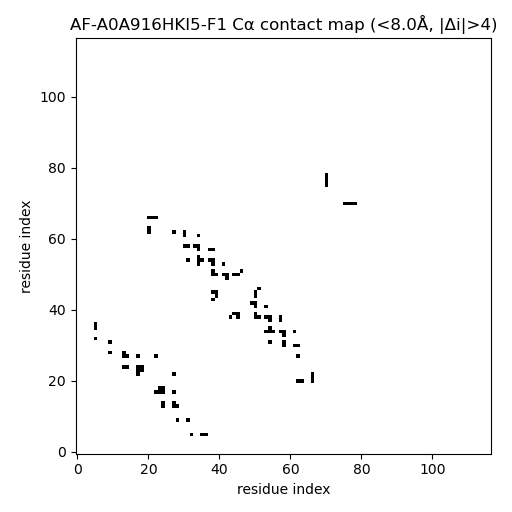8 25.222 13.518 1.00 62.16 116 CYS A O 1
ATOM 935 N N . CYS A 1 117 ? 39.852 26.219 13.253 1.00 52.75 117 CYS A N 1
ATOM 936 C CA . CYS A 1 117 ? 40.128 27.451 13.982 1.00 52.75 117 CYS A CA 1
ATOM 937 C C . CYS A 1 117 ? 39.315 27.435 15.272 1.00 52.75 117 CYS A C 1
ATOM 939 O O . CYS A 1 117 ? 38.131 27.029 15.200 1.00 52.75 117 CYS A O 1
#